Protein AF-A0A5J4WPV9-F1 (afdb_monomer_lite)

Organism: NCBI:txid222440

InterPro domains:
  IPR035892 C2 domain superfamily [G3DSA:2.60.40.150] (2-98)
  IPR035892 C2 domain superfamily [SSF49562] (4-76)

Structure (mmCIF, N/CA/C/O backbone):
data_AF-A0A5J4WPV9-F1
#
_entry.id   AF-A0A5J4WPV9-F1
#
loop_
_atom_site.group_PDB
_atom_site.id
_atom_site.type_symbol
_atom_site.label_atom_id
_atom_site.label_alt_id
_atom_site.label_comp_id
_atom_site.label_asym_id
_atom_site.label_entity_id
_atom_site.label_seq_id
_atom_site.pdbx_PDB_ins_code
_atom_site.Cartn_x
_atom_site.Cartn_y
_atom_site.Cartn_z
_atom_site.occupancy
_atom_site.B_iso_or_equiv
_atom_site.auth_seq_id
_atom_site.auth_comp_id
_atom_site.auth_asym_id
_atom_site.auth_atom_id
_atom_site.pdbx_PDB_model_num
ATOM 1 N N . MET A 1 1 ? -14.922 2.507 -10.125 1.00 41.41 1 MET A N 1
ATOM 2 C CA . MET A 1 1 ? -13.792 1.920 -9.373 1.00 41.41 1 MET A CA 1
ATOM 3 C C . MET A 1 1 ? -14.338 0.742 -8.594 1.00 41.41 1 MET A C 1
ATOM 5 O O . MET A 1 1 ? -15.504 0.793 -8.228 1.00 41.41 1 MET A O 1
ATOM 9 N N . LYS A 1 2 ? -13.575 -0.342 -8.464 1.00 50.53 2 LYS A N 1
ATOM 10 C CA . LYS A 1 2 ? -13.991 -1.510 -7.684 1.00 50.53 2 LYS A CA 1
ATOM 11 C C . LYS A 1 2 ? -13.337 -1.366 -6.316 1.00 50.53 2 LYS A C 1
ATOM 13 O O . LYS A 1 2 ? -12.114 -1.264 -6.267 1.00 50.53 2 LYS A O 1
ATOM 18 N N . ASP A 1 3 ? -14.138 -1.306 -5.265 1.00 58.88 3 ASP A N 1
ATOM 19 C CA . ASP A 1 3 ? -13.623 -1.156 -3.908 1.00 58.88 3 ASP A CA 1
ATOM 20 C C . ASP A 1 3 ? -12.938 -2.462 -3.492 1.00 58.88 3 ASP A C 1
ATOM 22 O O . ASP A 1 3 ? -13.474 -3.557 -3.687 1.00 58.88 3 ASP A O 1
ATOM 26 N N . PHE A 1 4 ? -11.710 -2.351 -2.994 1.00 68.19 4 PHE A N 1
ATOM 27 C CA . PHE A 1 4 ? -10.963 -3.474 -2.440 1.00 68.19 4 PHE A CA 1
ATOM 28 C C . PHE A 1 4 ? -11.274 -3.569 -0.944 1.00 68.19 4 PHE A C 1
ATOM 30 O O . PHE A 1 4 ? -11.110 -2.587 -0.225 1.00 68.19 4 PHE A O 1
ATOM 37 N N . GLN A 1 5 ? -11.727 -4.736 -0.485 1.00 65.25 5 GLN A N 1
ATOM 38 C CA . GLN A 1 5 ? -11.989 -5.006 0.930 1.00 65.25 5 GLN A CA 1
ATOM 39 C C . GLN A 1 5 ? -10.912 -5.940 1.481 1.00 65.25 5 GLN A C 1
ATOM 41 O O . GLN A 1 5 ? -10.593 -6.957 0.864 1.00 65.25 5 GLN A O 1
ATOM 46 N N . PHE A 1 6 ? -10.353 -5.579 2.634 1.00 67.81 6 PHE A N 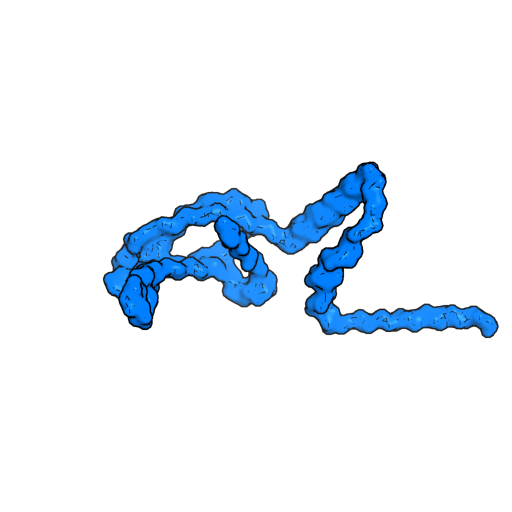1
ATOM 47 C CA . PHE A 1 6 ? -9.297 -6.317 3.319 1.00 67.81 6 PHE A CA 1
ATOM 48 C C . PHE A 1 6 ? -9.770 -6.719 4.718 1.00 67.81 6 PHE A C 1
ATOM 50 O O . PHE A 1 6 ? -10.229 -5.858 5.467 1.00 67.81 6 PHE A O 1
ATOM 57 N N . ASP A 1 7 ? -9.631 -8.003 5.069 1.00 66.06 7 ASP A N 1
ATOM 58 C CA . ASP A 1 7 ? -9.904 -8.512 6.417 1.00 66.06 7 ASP A CA 1
ATOM 59 C C . ASP A 1 7 ? -8.576 -8.806 7.163 1.00 66.06 7 ASP A C 1
ATOM 61 O O . ASP A 1 7 ? -7.883 -9.786 6.851 1.00 66.06 7 ASP A O 1
ATOM 65 N N . PRO A 1 8 ? -8.202 -7.976 8.153 1.00 61.38 8 PRO A N 1
ATOM 66 C CA . PRO A 1 8 ? -6.984 -8.127 8.956 1.00 61.38 8 PRO A CA 1
ATOM 67 C C . PRO A 1 8 ? -7.004 -9.338 9.897 1.00 61.38 8 PRO A C 1
ATOM 69 O O . PRO A 1 8 ? -5.939 -9.752 10.359 1.00 61.38 8 PRO A O 1
ATOM 72 N N . ASN A 1 9 ? -8.182 -9.887 10.206 1.00 61.47 9 ASN A N 1
ATOM 73 C CA . ASN A 1 9 ? -8.347 -11.024 11.112 1.00 61.47 9 ASN A CA 1
ATOM 74 C C . ASN A 1 9 ? -8.193 -12.362 10.376 1.00 61.47 9 ASN A C 1
ATOM 76 O O . ASN A 1 9 ? -7.776 -13.349 10.980 1.00 61.47 9 ASN A O 1
ATOM 80 N N . GLN A 1 10 ? -8.479 -12.390 9.070 1.00 63.34 10 GLN A N 1
ATOM 81 C CA . GLN A 1 10 ? -8.308 -13.576 8.220 1.00 63.34 10 GLN A CA 1
ATOM 82 C C . GLN A 1 10 ? -6.938 -13.637 7.537 1.00 63.34 10 GLN A C 1
ATOM 84 O O . GLN A 1 10 ? -6.442 -14.720 7.220 1.00 63.34 10 GLN A O 1
ATOM 89 N N . THR A 1 11 ? -6.304 -12.486 7.312 1.00 57.81 11 THR A N 1
ATOM 90 C CA . THR A 1 11 ? -5.020 -12.424 6.610 1.00 57.81 11 THR A CA 1
ATOM 91 C C . THR A 1 11 ? -3.867 -12.492 7.614 1.00 57.81 11 THR A C 1
ATOM 93 O O . THR A 1 11 ? -3.633 -11.553 8.371 1.00 57.81 11 THR A O 1
ATOM 96 N N . TYR A 1 12 ? -3.128 -13.609 7.633 1.00 54.78 12 TYR A N 1
ATOM 97 C CA . TYR A 1 12 ? -1.957 -13.797 8.511 1.00 54.78 12 TYR A CA 1
ATOM 98 C C . TYR A 1 12 ? -0.903 -12.691 8.343 1.00 54.78 12 TYR A C 1
ATOM 100 O O . TYR A 1 12 ? -0.302 -12.239 9.322 1.00 54.78 12 TYR A O 1
ATOM 108 N N . ASP A 1 13 ? -0.726 -12.231 7.106 1.00 59.53 13 ASP A N 1
ATOM 109 C CA . ASP A 1 13 ? 0.125 -11.102 6.765 1.00 59.53 13 ASP A CA 1
ATOM 110 C C . ASP A 1 13 ? -0.689 -9.821 6.986 1.00 59.53 13 ASP A C 1
ATOM 112 O O . ASP A 1 13 ? -1.527 -9.446 6.170 1.00 59.53 13 ASP A O 1
ATOM 116 N N . ARG A 1 14 ? -0.465 -9.143 8.116 1.00 75.62 14 ARG A N 1
ATOM 117 C CA . ARG A 1 14 ? -1.108 -7.864 8.491 1.00 75.62 14 ARG A CA 1
ATOM 118 C C . ARG A 1 14 ? -0.568 -6.684 7.670 1.00 75.62 14 ARG A C 1
ATOM 120 O O . ARG A 1 14 ? -0.290 -5.608 8.210 1.00 75.62 14 ARG A O 1
ATOM 127 N N . GLU A 1 15 ? -0.364 -6.919 6.381 1.00 84.31 15 GLU A N 1
ATOM 128 C CA . GLU A 1 15 ? 0.315 -6.041 5.444 1.00 84.31 15 GLU A CA 1
ATOM 129 C C . GLU A 1 15 ? -0.464 -5.947 4.133 1.00 84.31 15 GLU A C 1
ATOM 131 O O . GLU A 1 15 ? -0.901 -6.950 3.567 1.00 84.31 15 GLU A O 1
ATOM 136 N N . LEU A 1 16 ? -0.577 -4.731 3.608 1.00 84.19 16 LEU A N 1
ATOM 137 C CA . LEU A 1 16 ? -1.052 -4.487 2.257 1.00 84.19 16 LEU A CA 1
ATOM 138 C C . LEU A 1 16 ? 0.153 -4.528 1.313 1.00 84.19 16 LEU A C 1
ATOM 140 O O . LEU A 1 16 ? 1.027 -3.662 1.378 1.00 84.19 16 LEU A O 1
ATOM 144 N N . LYS A 1 17 ? 0.199 -5.528 0.427 1.00 90.12 17 LYS A N 1
ATOM 145 C CA . LYS A 1 17 ? 1.231 -5.640 -0.613 1.00 90.12 17 LYS A CA 1
ATOM 146 C C . LYS A 1 17 ? 0.756 -4.957 -1.891 1.00 90.12 17 LYS A C 1
ATOM 148 O O . LYS A 1 17 ? -0.242 -5.353 -2.488 1.00 90.12 17 LYS A O 1
ATOM 153 N N . ILE A 1 18 ? 1.497 -3.944 -2.317 1.00 91.81 18 ILE A N 1
ATOM 154 C CA . ILE A 1 18 ? 1.252 -3.178 -3.536 1.00 91.81 18 ILE A CA 1
ATOM 155 C C . ILE A 1 18 ? 2.297 -3.600 -4.552 1.00 91.81 18 ILE A C 1
ATOM 157 O O . ILE A 1 18 ? 3.493 -3.540 -4.279 1.00 91.81 18 ILE A O 1
ATOM 161 N N . GLN A 1 19 ? 1.851 -4.005 -5.735 1.00 94.56 19 GLN A N 1
ATOM 162 C CA . GLN A 1 19 ? 2.729 -4.389 -6.831 1.00 94.56 19 GLN A CA 1
ATOM 163 C C . GLN A 1 19 ? 2.294 -3.677 -8.104 1.00 94.56 19 GLN A C 1
ATOM 165 O O . GLN A 1 19 ? 1.132 -3.746 -8.508 1.00 94.56 19 GLN A O 1
ATOM 170 N N . VAL A 1 20 ? 3.238 -2.987 -8.737 1.00 94.12 20 VAL A N 1
ATOM 171 C CA . VAL A 1 20 ? 3.018 -2.263 -9.986 1.00 94.12 20 VAL A CA 1
ATOM 172 C C . VAL A 1 20 ? 3.745 -2.980 -11.106 1.00 94.12 20 VAL A C 1
ATOM 174 O O . VAL A 1 20 ? 4.965 -3.166 -11.079 1.00 94.12 20 VAL A O 1
ATOM 177 N N . PHE A 1 21 ? 2.974 -3.351 -12.122 1.00 93.94 21 PHE A N 1
ATOM 178 C CA . PHE A 1 21 ? 3.463 -4.040 -13.300 1.00 93.94 21 PHE A CA 1
ATOM 179 C C . PHE A 1 21 ? 3.435 -3.108 -14.508 1.00 93.94 21 PHE A C 1
ATOM 181 O O . PHE A 1 21 ? 2.474 -2.376 -14.738 1.00 93.94 21 PHE A O 1
ATOM 188 N N . ASN A 1 22 ? 4.496 -3.156 -15.305 1.00 90.81 22 ASN A N 1
ATOM 189 C CA . ASN A 1 22 ? 4.506 -2.582 -16.635 1.00 90.81 22 ASN A CA 1
ATOM 190 C C . ASN A 1 22 ? 3.842 -3.568 -17.598 1.00 90.81 22 ASN A C 1
ATOM 192 O O . ASN A 1 22 ? 4.349 -4.678 -17.797 1.00 90.81 22 ASN A O 1
ATOM 196 N N . ARG A 1 23 ? 2.722 -3.141 -18.181 1.00 91.25 23 ARG A N 1
ATOM 197 C CA . ARG A 1 23 ? 1.923 -3.933 -19.116 1.00 91.25 23 ARG A CA 1
ATOM 198 C C . ARG A 1 23 ? 2.700 -4.182 -20.412 1.00 91.25 23 ARG A C 1
ATOM 200 O O . ARG A 1 23 ? 3.161 -3.214 -21.016 1.00 91.25 23 ARG A O 1
ATOM 207 N N . ASP A 1 24 ? 2.813 -5.433 -20.870 1.00 89.25 24 ASP A N 1
ATOM 208 C CA . ASP A 1 24 ? 3.361 -5.755 -22.204 1.00 89.25 24 ASP A CA 1
ATOM 209 C C . ASP A 1 24 ? 2.213 -5.859 -23.229 1.00 89.25 24 ASP A C 1
ATOM 211 O O . ASP A 1 24 ? 1.472 -6.846 -23.223 1.00 89.25 24 ASP A O 1
ATOM 215 N N . PRO A 1 25 ? 2.046 -4.887 -24.151 1.00 85.06 25 PRO A N 1
ATOM 216 C CA . PRO A 1 25 ? 0.963 -4.916 -25.135 1.00 85.06 25 PRO A CA 1
ATOM 217 C C . PRO A 1 25 ? 1.040 -6.108 -26.099 1.00 85.06 25 PRO A C 1
ATOM 219 O O . PRO A 1 25 ? 0.037 -6.447 -26.719 1.00 85.06 25 PRO A O 1
ATOM 222 N N . GLN A 1 26 ? 2.215 -6.732 -26.238 1.00 87.81 26 GLN A N 1
ATOM 223 C CA . GLN A 1 26 ? 2.443 -7.889 -27.110 1.00 87.81 26 GLN A CA 1
ATOM 224 C C . GLN A 1 26 ? 2.132 -9.227 -26.414 1.00 87.81 26 GLN A C 1
ATOM 226 O O . GLN A 1 26 ? 2.322 -10.286 -27.008 1.00 87.81 26 GLN A O 1
ATOM 231 N N . GLY A 1 27 ? 1.659 -9.200 -25.161 1.00 67.62 27 GLY A N 1
ATOM 232 C CA . GLY A 1 27 ? 1.053 -10.358 -24.500 1.00 67.62 27 GLY A CA 1
ATOM 233 C C . GLY A 1 27 ? 2.021 -11.454 -24.056 1.00 67.62 27 GLY A C 1
ATOM 234 O O . GLY A 1 27 ? 1.581 -12.573 -23.810 1.00 67.62 27 GLY A O 1
ATOM 235 N N . ARG A 1 28 ? 3.327 -11.171 -23.948 1.00 80.44 28 ARG A N 1
ATOM 236 C CA . ARG A 1 28 ? 4.291 -12.164 -23.448 1.00 80.44 28 ARG A CA 1
ATOM 237 C C . ARG A 1 28 ? 4.161 -12.346 -21.941 1.00 80.44 28 ARG A C 1
ATOM 239 O O . ARG A 1 28 ? 3.849 -13.441 -21.493 1.00 80.44 28 ARG A O 1
ATOM 246 N N . GLN A 1 29 ? 4.407 -11.281 -21.177 1.00 87.56 29 GLN A N 1
ATOM 247 C CA . GLN A 1 29 ? 4.210 -11.243 -19.728 1.00 87.56 29 GLN A CA 1
ATOM 248 C C . GLN A 1 29 ? 4.379 -9.810 -19.208 1.00 87.56 29 GLN A C 1
ATOM 250 O O . GLN A 1 29 ? 5.335 -9.125 -19.582 1.00 87.56 29 GLN A O 1
ATOM 255 N N . ASP A 1 30 ? 3.500 -9.388 -18.302 1.00 92.12 30 ASP A N 1
ATOM 256 C CA . ASP A 1 30 ? 3.654 -8.126 -17.583 1.00 92.12 30 ASP A CA 1
ATOM 257 C C . ASP A 1 30 ? 4.853 -8.192 -16.626 1.00 92.12 30 ASP A C 1
ATOM 259 O O . ASP A 1 30 ? 5.116 -9.213 -15.985 1.00 92.12 30 ASP A O 1
ATOM 263 N N . LYS A 1 31 ? 5.614 -7.098 -16.534 1.00 92.38 31 LYS A N 1
ATOM 264 C CA . LYS A 1 31 ? 6.865 -7.060 -15.761 1.00 92.38 31 LYS A CA 1
ATOM 265 C C . LYS A 1 31 ? 6.680 -6.260 -14.485 1.00 92.38 31 LYS A C 1
ATOM 267 O O . LYS A 1 31 ? 6.352 -5.081 -14.564 1.00 92.38 31 LYS A O 1
ATOM 272 N N . LEU A 1 32 ? 6.954 -6.863 -13.330 1.00 94.31 32 LEU A N 1
ATOM 273 C CA . LEU A 1 32 ? 6.996 -6.138 -12.060 1.00 94.31 32 LEU A CA 1
ATOM 274 C C . LEU A 1 32 ? 8.070 -5.045 -12.135 1.00 94.31 32 LEU A C 1
ATOM 276 O O . LEU A 1 32 ? 9.225 -5.330 -12.459 1.00 94.31 32 LEU A O 1
ATOM 280 N N . ILE A 1 33 ? 7.679 -3.803 -11.861 1.00 95.06 33 ILE A N 1
ATOM 281 C CA . ILE A 1 33 ? 8.579 -2.642 -11.897 1.00 95.06 33 ILE A CA 1
ATOM 282 C C . ILE A 1 33 ? 8.731 -1.971 -10.540 1.00 95.06 33 ILE A C 1
ATOM 284 O O . ILE A 1 33 ? 9.759 -1.335 -10.317 1.00 95.06 33 ILE A O 1
ATOM 288 N N . GLY A 1 34 ? 7.774 -2.148 -9.632 1.00 96.75 34 GLY A N 1
ATOM 289 C CA . GLY A 1 34 ? 7.900 -1.684 -8.261 1.00 96.75 34 GLY A CA 1
ATOM 290 C C . GLY A 1 34 ? 6.956 -2.409 -7.320 1.00 96.75 34 GLY A C 1
ATOM 291 O O . GLY A 1 34 ? 5.887 -2.860 -7.733 1.00 96.75 34 GLY A O 1
ATOM 292 N N . GLU A 1 35 ? 7.355 -2.515 -6.062 1.00 96.88 35 GLU A N 1
ATOM 293 C CA . GLU A 1 35 ? 6.517 -3.065 -5.003 1.00 96.88 35 GLU A CA 1
ATOM 294 C C . GLU A 1 35 ? 6.707 -2.302 -3.695 1.00 96.88 35 GLU A C 1
ATOM 296 O O . GLU A 1 35 ? 7.707 -1.606 -3.507 1.00 96.88 35 GLU A O 1
ATOM 301 N N . GLN A 1 36 ? 5.727 -2.426 -2.808 1.00 95.38 36 GLN A N 1
ATOM 302 C CA . GLN A 1 36 ? 5.836 -1.977 -1.430 1.00 95.38 36 GLN A CA 1
ATOM 303 C C . GLN A 1 36 ? 4.922 -2.805 -0.526 1.00 95.38 36 GLN A C 1
ATOM 305 O O . GLN A 1 36 ? 3.829 -3.198 -0.940 1.00 95.38 36 GLN A O 1
ATOM 310 N N . ALA A 1 37 ? 5.354 -3.039 0.711 1.00 91.81 37 ALA A N 1
ATOM 311 C CA . ALA A 1 37 ? 4.520 -3.605 1.765 1.00 91.81 37 ALA A CA 1
ATOM 312 C C . ALA A 1 37 ? 4.203 -2.523 2.802 1.00 91.81 37 ALA A C 1
ATOM 314 O O . ALA A 1 37 ? 5.100 -1.831 3.285 1.00 91.81 37 ALA A O 1
ATOM 315 N N . LEU A 1 38 ? 2.925 -2.369 3.136 1.00 89.19 38 LEU A N 1
ATOM 316 C CA . LEU A 1 38 ? 2.469 -1.429 4.154 1.00 89.19 38 LEU A CA 1
ATOM 317 C C . LEU A 1 38 ? 1.908 -2.193 5.350 1.00 89.19 38 LEU A C 1
ATOM 319 O O . LEU A 1 38 ? 0.930 -2.920 5.174 1.00 89.19 38 LEU A O 1
ATOM 323 N N . PRO A 1 39 ? 2.456 -2.023 6.565 1.00 87.56 39 PRO A N 1
ATOM 324 C CA . PRO A 1 39 ? 1.830 -2.572 7.759 1.00 87.56 39 PRO A CA 1
ATOM 325 C C . PRO A 1 39 ? 0.487 -1.879 7.988 1.00 87.56 39 PRO A C 1
ATOM 327 O O . PRO A 1 39 ? 0.386 -0.664 7.855 1.00 87.56 39 PRO A O 1
ATOM 330 N N . ILE A 1 40 ? -0.544 -2.639 8.354 1.00 81.50 40 ILE A N 1
ATOM 331 C CA . ILE A 1 40 ? -1.916 -2.105 8.406 1.00 81.50 40 ILE A CA 1
ATOM 332 C C . ILE A 1 40 ? -2.255 -1.496 9.771 1.00 81.50 40 ILE A C 1
ATOM 334 O O . ILE A 1 40 ? -3.026 -0.544 9.852 1.00 81.50 40 ILE A O 1
ATOM 338 N N . ARG A 1 41 ? -1.614 -1.978 10.843 1.00 80.94 41 ARG A N 1
ATOM 339 C CA . ARG A 1 41 ? -1.859 -1.515 12.223 1.00 80.94 41 ARG A CA 1
ATOM 340 C C . ARG A 1 41 ? -1.776 0.007 12.428 1.00 80.94 41 ARG A C 1
ATOM 342 O O . ARG A 1 41 ? -2.596 0.529 13.175 1.00 80.94 41 ARG A O 1
ATOM 349 N N . PRO A 1 42 ? -0.833 0.748 11.810 1.00 84.94 42 PRO A N 1
ATOM 350 C CA . PRO A 1 42 ? -0.763 2.203 11.967 1.00 84.94 42 PRO A CA 1
ATOM 351 C C . PRO A 1 42 ? -2.015 2.953 11.493 1.00 84.94 42 PRO A C 1
ATOM 353 O O . PRO A 1 42 ? -2.205 4.103 11.882 1.00 84.94 42 PRO A O 1
ATOM 356 N N . TYR A 1 43 ? -2.849 2.319 10.666 1.00 83.81 43 TYR A N 1
ATOM 357 C CA . TYR A 1 43 ? -4.056 2.918 10.103 1.00 83.81 43 TYR A CA 1
ATOM 358 C C . TYR A 1 43 ? -5.325 2.574 10.894 1.00 83.81 43 TYR A C 1
ATOM 360 O O . TYR A 1 43 ? -6.395 3.063 10.551 1.00 83.81 43 TYR A O 1
ATOM 368 N N . GLU A 1 44 ? -5.234 1.766 11.957 1.00 77.69 44 GLU A N 1
ATOM 369 C CA . GLU A 1 44 ? -6.392 1.386 12.772 1.00 77.69 44 GLU A CA 1
ATOM 370 C C . GLU A 1 44 ? -7.158 2.615 13.300 1.00 77.69 44 GLU A C 1
ATOM 372 O O . GLU A 1 44 ? -6.574 3.520 13.899 1.00 77.69 44 GLU A O 1
ATOM 377 N N . ASN A 1 45 ? -8.486 2.621 13.115 1.00 69.44 45 ASN A N 1
ATOM 378 C CA . ASN A 1 45 ? -9.406 3.685 13.545 1.00 69.44 45 ASN A CA 1
ATOM 379 C C . ASN A 1 45 ? -9.140 5.066 12.930 1.00 69.44 45 ASN A C 1
ATOM 381 O O . ASN A 1 45 ? -9.509 6.083 13.526 1.00 69.44 45 ASN A O 1
ATOM 385 N N . ASN A 1 46 ? -8.489 5.132 11.770 1.00 74.06 46 ASN A N 1
ATOM 386 C CA . ASN A 1 46 ? -8.147 6.406 11.160 1.00 74.06 46 ASN A CA 1
ATOM 387 C C . ASN A 1 46 ? -8.278 6.361 9.637 1.00 74.06 46 ASN A C 1
ATOM 389 O O . ASN A 1 46 ? -7.843 5.406 8.997 1.00 74.06 46 ASN A O 1
ATOM 393 N N . GLN A 1 47 ? -8.827 7.432 9.066 1.00 82.50 47 GLN A N 1
ATOM 394 C CA . GLN A 1 47 ? -8.781 7.659 7.631 1.00 82.50 47 GLN A CA 1
ATOM 395 C C . GLN A 1 47 ? -7.542 8.492 7.306 1.00 82.50 47 GLN A C 1
ATOM 397 O O . GLN A 1 47 ? -7.387 9.607 7.810 1.00 82.50 47 GLN A O 1
ATOM 402 N N . GLN A 1 48 ? -6.661 7.974 6.454 1.00 87.38 48 GLN A N 1
ATOM 403 C CA . GLN A 1 48 ? -5.423 8.661 6.093 1.00 87.38 48 GLN A CA 1
ATOM 404 C C . GLN A 1 48 ? -5.143 8.600 4.596 1.00 87.38 48 GLN A C 1
ATOM 406 O O . GLN A 1 48 ? -5.296 7.563 3.955 1.00 87.38 48 GLN A O 1
ATOM 411 N N . ASN A 1 49 ? -4.662 9.721 4.058 1.00 90.19 49 ASN A N 1
ATOM 412 C CA . ASN A 1 49 ? -4.015 9.754 2.754 1.00 90.19 49 ASN A CA 1
ATOM 413 C C . ASN A 1 49 ? -2.520 9.498 2.947 1.00 90.19 49 ASN A C 1
ATOM 415 O O . ASN A 1 49 ? -1.885 10.182 3.754 1.00 90.19 49 ASN A O 1
ATOM 419 N N . VAL A 1 50 ? -1.964 8.537 2.214 1.00 91.19 50 VAL A N 1
ATOM 420 C CA . VAL A 1 50 ? -0.544 8.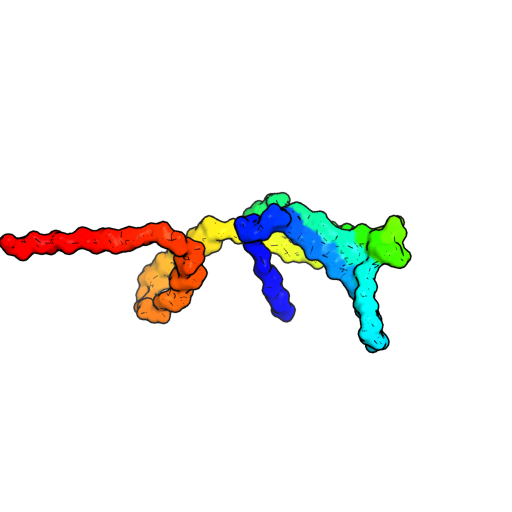186 2.289 1.00 91.19 50 VAL A CA 1
ATOM 421 C C . VAL A 1 50 ? 0.104 8.171 0.915 1.00 91.19 50 VAL A C 1
ATOM 423 O O . VAL A 1 50 ? -0.450 7.649 -0.050 1.00 91.19 50 VAL A O 1
ATOM 426 N N . GLU A 1 51 ? 1.311 8.724 0.860 1.00 94.69 51 GLU A N 1
ATOM 427 C CA . GLU A 1 51 ? 2.210 8.645 -0.284 1.00 94.69 51 GLU A CA 1
ATOM 428 C C . GLU A 1 51 ? 3.227 7.535 -0.049 1.00 94.69 51 GLU A C 1
ATOM 430 O O . GLU A 1 51 ? 3.967 7.524 0.937 1.00 94.69 51 GLU A O 1
ATOM 435 N N . VAL A 1 52 ? 3.247 6.577 -0.964 1.00 94.25 52 VAL A N 1
ATOM 436 C CA . VAL A 1 52 ? 3.958 5.319 -0.795 1.00 94.25 52 VAL A CA 1
ATOM 437 C C . VAL A 1 52 ? 5.013 5.206 -1.891 1.00 94.25 52 VAL A C 1
ATOM 439 O O . VAL A 1 52 ? 4.675 4.866 -3.030 1.00 94.25 52 VAL A O 1
ATOM 442 N N . PRO A 1 53 ? 6.292 5.508 -1.601 1.00 96.44 53 PRO A N 1
ATOM 443 C CA . PRO A 1 53 ? 7.354 5.316 -2.573 1.00 96.44 53 PRO A CA 1
ATOM 444 C C . PRO A 1 53 ? 7.526 3.821 -2.835 1.00 96.44 53 PRO A C 1
ATOM 446 O O . PRO A 1 53 ? 7.619 3.017 -1.903 1.00 96.44 53 PRO A O 1
ATOM 449 N N . LEU A 1 54 ? 7.557 3.452 -4.112 1.00 96.75 54 LEU A N 1
ATOM 450 C CA . LEU A 1 54 ? 7.770 2.072 -4.525 1.00 96.75 54 LEU A CA 1
ATOM 451 C C . LEU A 1 54 ? 9.261 1.748 -4.518 1.00 96.75 54 LEU A C 1
ATOM 453 O O . LEU A 1 54 ? 10.081 2.549 -4.973 1.00 96.75 54 LEU A O 1
ATOM 457 N N . GLU A 1 55 ? 9.604 0.541 -4.086 1.00 97.62 55 GLU A N 1
ATOM 458 C CA . GLU A 1 55 ? 10.934 -0.013 -4.302 1.00 97.62 55 GLU A CA 1
ATOM 459 C C . GLU A 1 55 ? 10.982 -0.628 -5.702 1.00 97.62 55 GLU A C 1
ATOM 461 O O . GLU A 1 55 ? 10.158 -1.477 -6.047 1.00 97.62 55 GLU A O 1
ATOM 466 N N . GLY A 1 56 ? 11.932 -0.204 -6.534 1.00 96.44 56 GLY A N 1
ATOM 467 C CA . GLY A 1 56 ? 12.070 -0.725 -7.886 1.00 96.44 56 GLY A CA 1
ATOM 468 C C . GLY A 1 56 ? 12.454 -2.205 -7.920 1.00 96.44 56 GLY A C 1
ATOM 469 O O . GLY A 1 56 ? 13.296 -2.664 -7.149 1.00 96.44 56 GLY A O 1
ATOM 470 N N . LYS A 1 57 ? 11.860 -2.957 -8.851 1.00 95.75 57 LYS A N 1
ATOM 471 C CA . LYS A 1 57 ? 12.100 -4.401 -9.031 1.00 95.75 57 LYS A CA 1
ATOM 472 C C . LYS A 1 57 ? 12.494 -4.731 -10.470 1.00 95.75 57 LYS A C 1
ATOM 474 O O . LYS A 1 57 ? 12.277 -3.948 -11.399 1.00 95.75 57 LYS A O 1
ATOM 479 N N . GLY A 1 58 ? 13.132 -5.888 -10.658 1.00 90.88 58 GLY A N 1
ATOM 480 C CA . GLY A 1 58 ? 13.615 -6.343 -11.964 1.00 90.88 58 GLY A CA 1
ATOM 481 C C . GLY A 1 58 ? 14.567 -5.332 -12.607 1.00 90.88 58 GLY A C 1
ATOM 482 O O . GLY A 1 58 ? 15.580 -4.958 -12.022 1.00 90.88 58 GLY A O 1
ATOM 483 N N . ILE A 1 59 ? 14.213 -4.835 -13.797 1.00 89.62 59 ILE A N 1
ATOM 484 C CA . ILE A 1 59 ? 15.017 -3.831 -14.521 1.00 89.62 59 ILE A CA 1
ATOM 485 C C . ILE A 1 59 ? 15.106 -2.474 -13.800 1.00 89.62 59 ILE A C 1
ATOM 487 O O . ILE A 1 59 ? 15.904 -1.628 -14.193 1.00 89.62 59 ILE A O 1
ATOM 491 N N . LYS A 1 60 ? 14.262 -2.242 -12.787 1.00 91.56 60 LYS A N 1
ATOM 492 C CA . LYS A 1 60 ? 14.251 -1.034 -11.953 1.00 91.56 60 LYS A CA 1
ATOM 493 C C . LYS A 1 60 ? 14.875 -1.260 -10.571 1.00 91.56 60 LYS A C 1
ATOM 495 O O . LYS A 1 60 ? 14.774 -0.374 -9.729 1.00 91.56 60 LYS A O 1
ATOM 500 N N . SER A 1 61 ? 15.520 -2.403 -10.326 1.00 94.88 61 SER A N 1
ATOM 501 C CA . SER A 1 61 ? 16.161 -2.699 -9.038 1.00 94.88 61 SER A CA 1
ATOM 502 C C . SER A 1 61 ? 17.145 -1.601 -8.618 1.00 94.88 61 SER A C 1
ATOM 504 O O . SER A 1 61 ? 17.942 -1.139 -9.433 1.00 94.88 61 SER A O 1
ATOM 506 N N . GLY A 1 62 ? 17.088 -1.188 -7.348 1.00 94.38 62 GLY A N 1
ATOM 507 C CA . GLY A 1 62 ? 17.927 -0.108 -6.806 1.00 94.38 62 GLY A CA 1
ATOM 508 C C . GLY A 1 62 ? 17.478 1.309 -7.186 1.00 94.38 62 GLY A C 1
ATOM 509 O O . GLY A 1 62 ? 18.216 2.263 -6.955 1.00 94.38 62 GLY A O 1
ATOM 510 N N . THR A 1 63 ? 16.287 1.462 -7.770 1.00 95.88 63 THR A N 1
ATOM 511 C CA . THR A 1 63 ? 15.696 2.768 -8.103 1.00 95.88 63 THR A CA 1
ATOM 512 C C . THR A 1 63 ? 14.350 2.958 -7.402 1.00 95.88 63 THR A C 1
ATOM 514 O O . THR A 1 63 ? 13.765 1.995 -6.909 1.00 95.88 63 THR A O 1
ATOM 517 N N . GLN A 1 64 ? 13.841 4.192 -7.391 1.00 95.81 64 GLN A N 1
ATOM 518 C CA . GLN A 1 64 ? 12.478 4.523 -6.971 1.00 95.81 64 GLN A CA 1
ATOM 519 C C . GLN A 1 64 ? 11.643 4.839 -8.229 1.00 95.81 64 GLN A C 1
ATOM 521 O O . GLN A 1 64 ? 11.730 5.953 -8.749 1.00 95.81 64 GLN A O 1
ATOM 526 N N . PRO A 1 65 ? 10.882 3.875 -8.786 1.00 93.75 65 PRO A N 1
ATOM 527 C CA . PRO A 1 65 ? 10.171 4.044 -10.056 1.00 93.75 65 PRO A CA 1
ATOM 528 C C . PRO A 1 65 ? 8.972 4.999 -9.972 1.00 93.75 65 PRO A C 1
ATOM 530 O O . PRO A 1 65 ? 8.488 5.434 -11.015 1.00 93.75 65 PRO A O 1
ATOM 533 N N . GLY A 1 66 ? 8.486 5.309 -8.767 1.00 94.56 66 GLY A N 1
ATOM 534 C CA . GLY A 1 66 ? 7.367 6.221 -8.552 1.00 94.56 66 GLY A CA 1
ATOM 535 C C . GLY A 1 66 ? 6.846 6.210 -7.117 1.00 94.56 66 GLY A C 1
ATOM 536 O O . GLY A 1 66 ? 7.420 5.565 -6.235 1.00 94.56 66 GLY A O 1
ATOM 537 N N . VAL A 1 67 ? 5.746 6.934 -6.913 1.00 96.06 67 VAL A N 1
ATOM 538 C CA . VAL A 1 67 ? 4.992 7.030 -5.658 1.00 96.06 67 VAL A CA 1
ATOM 539 C C . VAL A 1 67 ? 3.538 6.664 -5.951 1.00 96.06 67 VAL A C 1
ATOM 541 O O . VAL A 1 67 ? 3.003 7.063 -6.986 1.00 96.06 67 VAL A O 1
ATOM 544 N N . VAL A 1 68 ? 2.920 5.881 -5.069 1.00 93.62 68 VAL A N 1
ATOM 545 C CA . VAL A 1 68 ? 1.486 5.568 -5.104 1.00 93.62 68 VAL A CA 1
ATOM 546 C C . VAL A 1 68 ? 0.792 6.358 -4.006 1.00 93.62 68 VAL A C 1
ATOM 548 O O . VAL A 1 68 ? 1.195 6.289 -2.849 1.00 93.62 68 VAL A O 1
ATOM 551 N N . GLU A 1 69 ? -0.258 7.083 -4.364 1.00 94.31 69 GLU A N 1
ATOM 552 C CA . GLU A 1 69 ? -1.140 7.753 -3.410 1.00 94.31 69 GLU A CA 1
ATOM 553 C C . GLU A 1 69 ? -2.311 6.832 -3.058 1.00 94.31 69 GLU A C 1
ATOM 555 O O . GLU A 1 69 ? -2.993 6.315 -3.947 1.00 94.31 69 GLU A O 1
ATOM 560 N N . LEU A 1 70 ? -2.546 6.619 -1.763 1.00 90.25 70 LEU A N 1
ATOM 561 C CA . LEU A 1 70 ? -3.642 5.795 -1.253 1.00 90.25 70 LEU A CA 1
ATOM 562 C C . LEU A 1 70 ? -4.475 6.583 -0.252 1.00 90.25 70 LEU A C 1
ATOM 564 O O . LEU A 1 70 ? -3.929 7.296 0.584 1.00 90.25 70 LEU A O 1
ATOM 568 N N . ASN A 1 71 ? -5.789 6.379 -0.289 1.00 90.44 71 ASN A N 1
ATOM 569 C CA . ASN A 1 71 ? -6.686 6.714 0.810 1.00 90.44 71 ASN A CA 1
ATOM 570 C C . ASN A 1 71 ? -7.013 5.411 1.544 1.00 90.44 71 ASN A C 1
ATOM 572 O O . ASN A 1 71 ? -7.590 4.499 0.948 1.00 90.44 71 ASN A O 1
ATOM 576 N N . ILE A 1 72 ? -6.579 5.305 2.795 1.00 86.69 72 ILE A N 1
ATOM 577 C CA . ILE A 1 72 ? -6.798 4.135 3.641 1.00 86.69 72 ILE A CA 1
ATOM 578 C C . ILE A 1 72 ? -7.852 4.511 4.676 1.00 86.69 72 ILE A C 1
ATOM 580 O O . ILE A 1 72 ? -7.632 5.421 5.472 1.00 86.69 72 ILE A O 1
ATOM 584 N N . ASP A 1 73 ? -8.973 3.796 4.659 1.00 84.19 73 ASP A N 1
ATOM 585 C CA . ASP A 1 73 ? -10.016 3.852 5.681 1.00 84.19 73 ASP A CA 1
ATOM 586 C C . ASP A 1 73 ? -10.112 2.477 6.347 1.00 84.19 73 ASP A C 1
ATOM 588 O O . ASP A 1 73 ? -10.525 1.495 5.723 1.00 84.19 73 ASP A O 1
ATOM 592 N N . TYR A 1 74 ? -9.653 2.390 7.595 1.00 78.62 74 TYR A N 1
ATOM 593 C CA . TYR A 1 74 ? -9.704 1.159 8.371 1.00 78.62 74 TYR A CA 1
ATOM 594 C C . TYR A 1 74 ? -10.788 1.258 9.440 1.00 78.62 74 TYR A C 1
ATOM 596 O O . TYR A 1 74 ? -10.669 2.008 10.415 1.00 78.62 74 TYR A O 1
ATOM 604 N N . ILE A 1 75 ? -11.803 0.409 9.304 1.00 77.88 75 ILE A N 1
ATOM 605 C CA . ILE A 1 75 ? -12.900 0.292 10.261 1.00 77.88 75 ILE A CA 1
ATOM 606 C C . ILE A 1 75 ? -12.811 -1.090 10.925 1.00 77.88 75 ILE A C 1
ATOM 608 O O . ILE A 1 75 ? -13.103 -2.084 10.255 1.00 77.88 75 ILE A O 1
ATOM 612 N N . PRO A 1 76 ? -12.439 -1.185 12.217 1.00 75.81 76 PRO A N 1
ATOM 613 C CA . PRO A 1 76 ? -12.446 -2.451 12.942 1.00 75.81 76 PRO A CA 1
ATOM 614 C C . PRO A 1 76 ? -13.824 -3.110 12.934 1.00 75.81 76 PRO A C 1
ATOM 616 O O . PRO A 1 76 ? -14.857 -2.434 12.968 1.00 75.81 76 PRO A O 1
ATOM 619 N N . GLU A 1 77 ? -13.839 -4.439 12.950 1.00 75.50 77 GLU A N 1
ATOM 620 C CA . GLU A 1 77 ? -15.059 -5.242 12.877 1.00 75.50 77 GLU A CA 1
ATOM 621 C C . GLU A 1 77 ? -16.034 -4.932 14.027 1.00 75.50 77 GLU A C 1
ATOM 623 O O . GLU A 1 77 ? -17.247 -4.849 13.818 1.00 75.50 77 GLU A O 1
ATOM 628 N N . GLU A 1 78 ? -15.525 -4.679 15.235 1.00 76.88 78 GLU A N 1
ATOM 629 C CA . GLU A 1 78 ? -16.346 -4.319 16.393 1.00 76.88 78 GLU A CA 1
ATOM 630 C C . GLU A 1 78 ? -17.091 -2.997 16.170 1.00 76.88 78 GLU A C 1
ATOM 632 O O . GLU A 1 78 ? -18.274 -2.884 16.505 1.00 76.88 78 GLU A O 1
ATOM 637 N N . LEU A 1 79 ? -16.432 -2.012 15.549 1.00 75.25 79 LEU A N 1
ATOM 638 C CA . LEU A 1 79 ? -17.061 -0.740 15.196 1.00 75.25 79 LEU A CA 1
ATOM 639 C C . LEU A 1 79 ? -18.062 -0.906 14.050 1.00 75.25 79 LEU A C 1
ATOM 641 O O . LEU A 1 79 ? -19.117 -0.271 14.077 1.00 75.25 79 LEU A O 1
ATOM 645 N N . GLN A 1 80 ? -17.798 -1.789 13.082 1.00 74.44 80 GLN A N 1
ATOM 646 C CA . GLN A 1 80 ? -18.771 -2.106 12.029 1.00 74.44 80 GLN A CA 1
ATOM 647 C C . GLN A 1 80 ? -20.051 -2.722 12.614 1.00 74.44 80 GLN A C 1
ATOM 649 O O . GLN A 1 80 ? -21.156 -2.266 12.299 1.00 74.44 80 GLN A O 1
ATOM 654 N N . LYS A 1 81 ? -19.912 -3.700 13.521 1.00 77.00 81 LYS A N 1
ATOM 655 C CA . LYS A 1 81 ? -21.039 -4.338 14.224 1.00 77.00 81 LYS A CA 1
ATOM 656 C C . LYS A 1 81 ? -21.830 -3.328 15.052 1.00 77.00 81 LYS A C 1
ATOM 658 O O . LYS A 1 81 ? -23.059 -3.301 14.979 1.00 77.00 81 LYS A O 1
ATOM 663 N N . GLN A 1 82 ? -21.145 -2.460 15.795 1.00 77.69 82 GLN A N 1
ATOM 664 C CA . GLN A 1 82 ? -21.801 -1.436 16.606 1.00 77.69 82 GLN A CA 1
ATOM 665 C C . GLN A 1 82 ? -22.564 -0.417 15.742 1.00 77.69 82 GLN A C 1
ATOM 667 O O . GLN A 1 82 ? -23.738 -0.151 16.002 1.00 77.69 82 GLN A O 1
ATOM 672 N N . ASN A 1 83 ? -21.949 0.076 14.661 1.00 79.12 83 ASN A N 1
ATOM 673 C CA . ASN A 1 83 ? -22.591 0.995 13.714 1.00 79.12 83 ASN A CA 1
ATOM 674 C C . ASN A 1 83 ? -23.854 0.390 13.088 1.00 79.12 83 ASN A C 1
ATOM 676 O O . ASN A 1 83 ? -24.856 1.086 12.900 1.00 79.12 83 ASN A O 1
ATOM 680 N N . TYR A 1 84 ? -23.829 -0.910 12.789 1.00 77.88 84 TYR A N 1
ATOM 681 C CA . TYR A 1 84 ? -24.998 -1.632 12.299 1.00 77.88 84 TYR A CA 1
ATOM 682 C C . TYR A 1 84 ? -26.117 -1.689 13.350 1.00 77.88 84 TYR A C 1
ATOM 684 O O . TYR A 1 84 ? -27.257 -1.322 13.054 1.00 77.88 84 TYR A O 1
ATOM 692 N N . ILE A 1 85 ? -25.796 -2.079 14.590 1.00 78.69 85 ILE A N 1
ATOM 693 C CA . ILE A 1 85 ? -26.762 -2.137 15.700 1.00 78.69 85 ILE A CA 1
ATOM 694 C C . ILE A 1 85 ? -27.407 -0.764 15.930 1.00 78.69 85 ILE A C 1
ATOM 696 O O . ILE A 1 85 ? -28.626 -0.666 16.102 1.00 78.69 85 ILE A O 1
ATOM 700 N N . ASP A 1 86 ? -26.618 0.307 15.907 1.00 79.81 86 ASP A N 1
ATOM 701 C CA . ASP A 1 86 ? -27.121 1.661 16.134 1.00 79.81 86 ASP A CA 1
ATOM 702 C C . ASP A 1 86 ? -27.983 2.163 14.970 1.00 79.81 86 ASP A C 1
ATOM 704 O O . ASP A 1 86 ? -29.008 2.819 15.193 1.00 79.81 86 ASP A O 1
ATOM 708 N N . LYS A 1 87 ? -27.644 1.786 13.731 1.00 79.62 87 LYS A N 1
ATOM 709 C CA . LYS A 1 87 ? -28.484 2.049 12.557 1.00 79.62 87 LYS A CA 1
ATOM 710 C C . LYS A 1 87 ? -29.834 1.338 12.673 1.00 79.62 87 LYS A C 1
ATOM 712 O O . LYS A 1 87 ? -30.858 1.989 12.462 1.00 79.62 87 LYS A O 1
ATOM 717 N N . GLN A 1 88 ? -29.853 0.069 13.084 1.00 74.38 88 GLN A N 1
ATOM 718 C CA . GLN A 1 88 ? -31.093 -0.691 13.281 1.00 74.38 88 GLN A CA 1
ATOM 719 C C . GLN A 1 88 ? -31.965 -0.098 14.390 1.00 74.38 88 GLN A C 1
ATOM 721 O O . GLN A 1 88 ? -33.151 0.156 14.185 1.00 74.38 88 GLN A O 1
ATOM 726 N N . LYS A 1 89 ? -31.377 0.253 15.540 1.00 77.62 89 LYS A N 1
ATOM 727 C CA . LYS A 1 89 ? -32.108 0.948 16.616 1.00 77.62 89 LYS A CA 1
ATOM 728 C C . LYS A 1 89 ? -32.726 2.261 16.137 1.00 77.62 89 LYS A C 1
ATOM 730 O O . LYS A 1 89 ? -33.843 2.592 16.533 1.00 77.62 89 LYS A O 1
ATOM 735 N N . LYS A 1 90 ? -32.016 3.018 15.295 1.00 75.31 90 LYS A N 1
ATOM 736 C CA . LYS A 1 90 ? -32.516 4.279 14.735 1.00 75.31 90 LYS A CA 1
ATOM 737 C C . LYS A 1 90 ? -33.657 4.053 13.739 1.00 75.31 90 LYS A C 1
ATOM 739 O O . LYS A 1 90 ? -34.612 4.825 13.768 1.00 75.31 90 LYS A O 1
ATOM 744 N N . MET A 1 91 ? -33.584 3.012 12.908 1.00 64.50 91 MET A N 1
ATOM 745 C CA . MET A 1 91 ? -34.645 2.655 11.955 1.00 64.50 91 MET A CA 1
ATOM 746 C C . MET A 1 91 ? -35.898 2.123 12.662 1.00 64.50 91 MET A C 1
ATOM 748 O O . MET A 1 91 ? -36.994 2.607 12.388 1.00 64.50 91 MET A O 1
ATOM 752 N N . ASN A 1 92 ? -35.738 1.262 13.671 1.00 62.66 92 ASN A N 1
ATOM 753 C CA . ASN A 1 92 ? -36.857 0.759 14.478 1.00 62.66 92 ASN A CA 1
ATOM 754 C C . ASN A 1 92 ? -37.534 1.879 15.281 1.00 62.66 92 ASN A C 1
ATOM 756 O O . ASN A 1 92 ? -38.750 1.893 15.444 1.00 62.66 92 ASN A O 1
ATOM 760 N N . LYS A 1 93 ? -36.771 2.884 15.733 1.00 64.44 93 LYS A N 1
ATOM 761 C CA . LYS A 1 93 ? -37.326 4.082 16.387 1.00 64.44 93 LYS A CA 1
ATOM 762 C C . LYS A 1 93 ?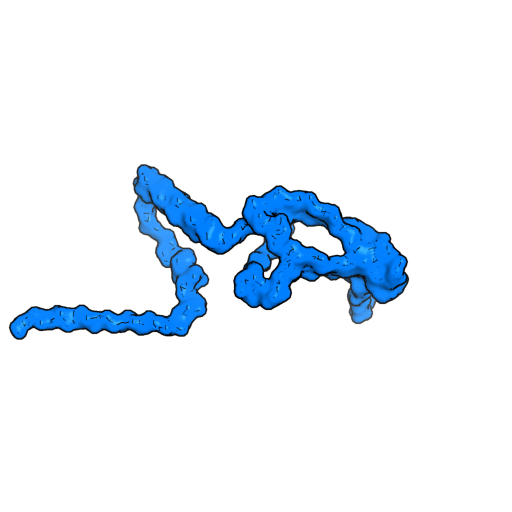 -38.100 4.997 15.423 1.00 64.44 93 LYS A C 1
ATOM 764 O O . LYS A 1 93 ? -38.875 5.831 15.884 1.00 64.44 93 LYS A O 1
ATOM 769 N N . LEU A 1 94 ? -37.892 4.856 14.113 1.00 61.56 94 LEU A N 1
ATOM 770 C CA . LEU A 1 94 ? -38.595 5.592 13.057 1.00 61.56 94 LEU A CA 1
ATOM 771 C C . LEU A 1 94 ? -39.831 4.846 12.516 1.00 61.56 94 LEU A C 1
ATOM 773 O O . LEU A 1 94 ? -40.512 5.393 11.654 1.00 61.56 94 LEU A O 1
ATOM 777 N N . GLY A 1 95 ? -40.151 3.652 13.034 1.00 52.47 95 GLY A N 1
ATOM 778 C CA . GLY A 1 95 ? -41.387 2.930 12.710 1.00 52.47 95 GLY A CA 1
ATOM 779 C C . GLY A 1 95 ? -41.427 2.297 11.315 1.00 52.47 95 GLY A C 1
ATOM 780 O O . GLY A 1 95 ? -42.512 2.125 10.768 1.00 52.47 95 GLY A O 1
ATOM 781 N N . TYR A 1 96 ? -40.272 1.982 10.721 1.00 48.91 96 TYR A N 1
ATOM 782 C CA . TYR A 1 96 ? -40.220 1.151 9.517 1.00 48.91 96 TYR A CA 1
ATOM 783 C C . TYR A 1 96 ? -40.280 -0.321 9.927 1.00 48.91 96 TYR A C 1
ATOM 785 O O . TYR A 1 96 ? -39.317 -0.832 10.492 1.00 48.91 96 TYR A O 1
ATOM 793 N N . ASP A 1 97 ? -41.421 -0.9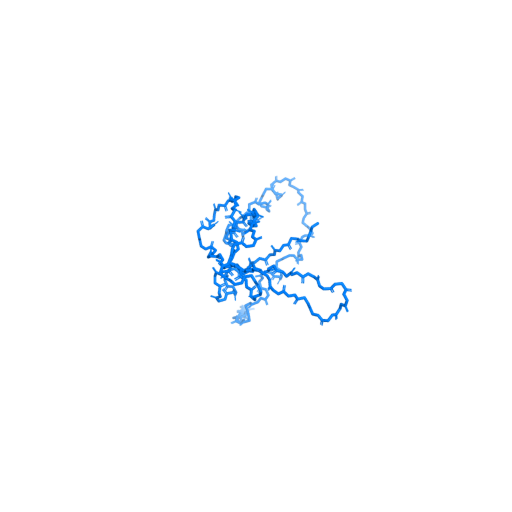64 9.671 1.00 51.59 97 ASP A N 1
ATOM 794 C CA . ASP A 1 97 ? -41.596 -2.397 9.894 1.00 51.59 97 ASP A CA 1
ATOM 795 C C . ASP A 1 97 ? -40.736 -3.215 8.921 1.00 51.59 97 ASP A C 1
ATOM 797 O O . ASP A 1 97 ? -40.547 -2.884 7.748 1.00 51.59 97 ASP A O 1
ATOM 801 N N . ASP A 1 98 ? -40.192 -4.269 9.505 1.00 56.44 98 ASP A N 1
ATOM 802 C CA . ASP A 1 98 ? -39.046 -5.071 9.123 1.00 56.44 98 ASP A CA 1
ATOM 803 C C . ASP A 1 98 ? -39.344 -6.040 7.966 1.00 56.44 98 ASP A C 1
ATOM 805 O O . ASP A 1 98 ? -40.320 -6.790 7.991 1.00 56.44 98 ASP A O 1
ATOM 809 N N . SER A 1 99 ? -38.473 -6.059 6.959 1.00 47.56 99 SER A N 1
ATOM 810 C CA . SER A 1 99 ? -38.330 -7.194 6.036 1.00 47.56 99 SER A CA 1
ATOM 811 C C . SER A 1 99 ? -36.846 -7.420 5.708 1.00 47.56 99 SER A C 1
ATOM 813 O O . SER A 1 99 ? -36.479 -7.612 4.546 1.00 47.56 99 SER A O 1
ATOM 815 N N . GLY A 1 100 ? -35.972 -7.269 6.711 1.00 50.59 100 GLY A N 1
ATOM 816 C CA . GLY A 1 100 ? -34.515 -7.216 6.562 1.00 50.59 100 GLY A CA 1
ATOM 817 C C . GLY A 1 100 ? -33.757 -8.490 6.952 1.00 50.59 100 GLY A C 1
ATOM 818 O O . GLY A 1 100 ? -32.578 -8.391 7.296 1.00 50.59 100 GLY A O 1
ATOM 819 N N . ASP A 1 101 ? -34.396 -9.660 6.894 1.00 50.34 101 ASP A N 1
ATOM 820 C CA . ASP A 1 101 ? -33.886 -10.925 7.454 1.00 50.34 101 ASP A CA 1
ATOM 821 C C . ASP A 1 101 ? -32.673 -11.548 6.723 1.00 50.34 101 ASP A C 1
ATOM 823 O O . ASP A 1 101 ? -32.145 -12.559 7.171 1.00 50.34 101 ASP A O 1
ATOM 827 N N . GLU A 1 102 ? -32.161 -10.975 5.629 1.00 49.97 102 GLU A N 1
ATOM 828 C CA . GLU A 1 102 ? -31.169 -11.679 4.787 1.00 49.97 102 GLU A CA 1
ATOM 829 C C . GLU A 1 102 ? -29.687 -11.359 5.072 1.00 49.97 102 GLU A C 1
ATOM 831 O O . GLU A 1 102 ? -28.803 -12.043 4.558 1.00 49.97 102 GLU A O 1
ATOM 836 N N . TYR A 1 103 ? -29.364 -10.358 5.902 1.00 47.47 103 TYR A N 1
ATOM 837 C CA . TYR A 1 103 ? -27.956 -9.970 6.134 1.00 47.47 103 TYR A CA 1
ATOM 838 C C . TYR A 1 103 ? -27.305 -10.579 7.385 1.00 47.47 103 TYR A C 1
ATOM 840 O O . TYR A 1 103 ? -26.077 -10.577 7.489 1.00 47.47 103 TYR A O 1
ATOM 848 N N . PHE A 1 104 ? -28.088 -11.115 8.325 1.00 45.41 104 PHE A N 1
ATOM 849 C CA . PHE A 1 104 ? -27.543 -11.702 9.555 1.00 45.41 104 PHE A CA 1
ATOM 850 C C . PHE A 1 104 ? -26.931 -13.094 9.346 1.00 45.41 104 PHE A C 1
ATOM 852 O O . PHE A 1 104 ? -25.928 -13.411 9.989 1.00 45.41 104 PHE A O 1
ATOM 859 N N . ASP A 1 105 ? -27.443 -13.887 8.401 1.00 46.62 105 ASP A N 1
ATOM 860 C CA . ASP A 1 105 ? -26.920 -15.237 8.140 1.00 46.62 105 ASP A CA 1
ATOM 861 C C . ASP A 1 105 ? -25.507 -15.228 7.530 1.00 46.62 105 ASP A C 1
ATOM 863 O O . ASP A 1 105 ? -24.726 -16.149 7.768 1.00 46.62 105 ASP A O 1
ATOM 867 N N . MET A 1 106 ? -25.110 -14.162 6.824 1.00 44.44 106 MET A N 1
ATOM 868 C CA . MET A 1 106 ? -23.754 -14.052 6.261 1.00 44.44 106 MET A CA 1
ATOM 869 C C . MET A 1 106 ? -22.676 -13.725 7.303 1.00 44.44 106 MET A C 1
ATOM 871 O O . MET A 1 106 ? -21.522 -14.099 7.109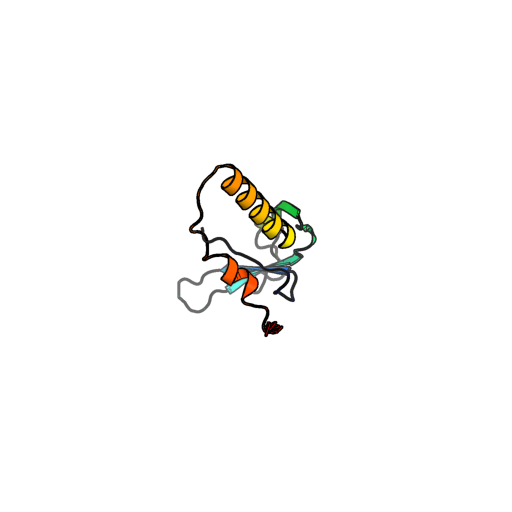 1.00 44.44 106 MET A O 1
ATOM 875 N N . LEU A 1 107 ? -23.026 -13.044 8.401 1.00 46.00 107 LEU A N 1
ATOM 876 C CA . LEU A 1 107 ? -22.063 -12.665 9.447 1.00 46.00 107 LEU A CA 1
ATOM 877 C C . LEU A 1 107 ? -21.940 -13.714 10.562 1.00 46.00 107 LEU A C 1
ATOM 879 O O . LEU A 1 107 ? -20.946 -13.717 11.282 1.00 46.00 107 LEU A O 1
ATOM 883 N N . ILE A 1 108 ? -22.928 -14.603 10.704 1.00 45.06 108 ILE A N 1
ATOM 884 C CA . ILE A 1 108 ? -22.950 -15.657 11.734 1.00 45.06 108 ILE A CA 1
ATOM 885 C C . ILE A 1 108 ? -22.609 -17.043 11.137 1.00 45.06 108 ILE A C 1
ATOM 887 O O . ILE A 1 108 ? -22.222 -17.955 11.864 1.00 45.06 108 ILE A O 1
ATOM 891 N N . GLY A 1 109 ? -22.669 -17.210 9.811 1.00 36.03 109 GLY A N 1
ATOM 892 C CA . GLY A 1 109 ? -22.538 -18.508 9.134 1.00 36.03 109 GLY A CA 1
ATOM 893 C C . GLY A 1 109 ? -21.154 -19.177 9.112 1.00 36.03 109 GLY A C 1
ATOM 894 O O . GLY A 1 109 ? -21.064 -20.303 8.629 1.00 36.03 109 GLY A O 1
ATOM 895 N N . ASN A 1 110 ? -20.092 -18.549 9.631 1.00 43.84 110 ASN A N 1
ATOM 896 C CA . ASN A 1 110 ? -18.738 -19.128 9.614 1.00 43.84 110 ASN A CA 1
ATOM 897 C C . ASN A 1 110 ? -18.262 -19.713 10.953 1.00 43.84 110 ASN A C 1
ATOM 899 O O . ASN A 1 110 ? -17.115 -20.146 11.035 1.00 43.84 110 ASN A O 1
ATOM 903 N N . ASP A 1 111 ? -19.122 -19.793 11.974 1.00 41.84 111 ASP A N 1
ATOM 904 C CA . ASP A 1 111 ? -18.798 -20.499 13.218 1.00 41.84 111 ASP A CA 1
ATOM 905 C C . ASP A 1 111 ? -19.510 -21.858 13.249 1.00 41.84 111 ASP A C 1
ATOM 907 O O . ASP A 1 111 ? -20.598 -22.056 13.798 1.00 41.84 111 ASP A O 1
ATOM 911 N N . SER A 1 112 ? -18.896 -22.828 12.575 1.00 40.97 112 SER A N 1
ATOM 912 C CA . SER A 1 112 ? -19.269 -24.230 12.692 1.00 40.97 112 SER A CA 1
ATOM 913 C C . SER A 1 112 ? -19.043 -24.716 14.127 1.00 40.97 112 SER A C 1
ATOM 915 O O . SER A 1 112 ? -17.958 -25.174 14.476 1.00 40.97 112 SER A O 1
ATOM 917 N N . GLY A 1 113 ? -20.121 -24.702 14.913 1.00 44.06 113 GLY A N 1
ATOM 918 C CA . GLY A 1 113 ? -20.413 -25.747 15.888 1.00 44.06 113 GLY A CA 1
ATOM 919 C C . GLY A 1 113 ? -20.409 -25.339 17.355 1.00 44.06 113 GLY A C 1
ATOM 920 O O . GLY A 1 113 ? -19.447 -25.624 18.051 1.00 44.06 113 GLY A O 1
ATOM 921 N N . ILE A 1 114 ? -21.558 -24.882 17.867 1.00 36.12 114 ILE A N 1
ATOM 922 C CA . ILE A 1 114 ? -22.044 -25.273 19.203 1.00 36.12 114 ILE A CA 1
ATOM 923 C C . ILE A 1 114 ? -23.558 -25.504 19.107 1.00 36.12 114 ILE A C 1
ATOM 925 O O . ILE A 1 114 ? -24.331 -24.617 18.751 1.00 36.12 114 ILE A O 1
ATOM 929 N N . GLY A 1 115 ? -23.967 -26.747 19.367 1.00 32.66 115 GLY A N 1
ATOM 930 C CA . GLY A 1 115 ? -25.329 -27.234 19.194 1.00 32.66 115 GLY A CA 1
ATOM 931 C C . GLY A 1 115 ? -26.351 -26.557 20.106 1.00 32.66 115 GLY A C 1
ATOM 932 O O . GLY A 1 115 ? -26.129 -26.360 21.301 1.00 32.66 115 GLY A O 1
ATOM 933 N N . ARG A 1 116 ? -27.523 -26.270 19.533 1.00 34.06 116 ARG A N 1
ATOM 934 C CA . ARG A 1 116 ? -28.749 -25.995 20.283 1.00 34.06 116 ARG A CA 1
ATOM 935 C C . ARG A 1 116 ? -29.170 -27.281 21.000 1.00 34.06 116 ARG A C 1
ATOM 937 O O . ARG A 1 116 ? -29.747 -28.170 20.384 1.00 34.06 116 ARG A O 1
ATOM 944 N N . ASN A 1 117 ? -28.898 -27.379 22.299 1.00 33.03 117 ASN A N 1
ATOM 945 C CA . ASN A 1 117 ? -29.636 -28.301 23.157 1.00 33.03 117 ASN A CA 1
ATOM 946 C C . ASN A 1 117 ? -31.007 -27.680 23.436 1.00 33.03 117 ASN A C 1
ATOM 948 O O . ASN A 1 117 ? -31.151 -26.811 24.294 1.00 33.03 117 ASN A O 1
ATOM 952 N N . GLU A 1 118 ? -32.012 -28.126 22.690 1.00 35.94 118 GLU A N 1
ATOM 953 C CA . GLU A 1 118 ? -33.414 -27.927 23.040 1.00 35.94 118 GLU A CA 1
ATOM 954 C C . 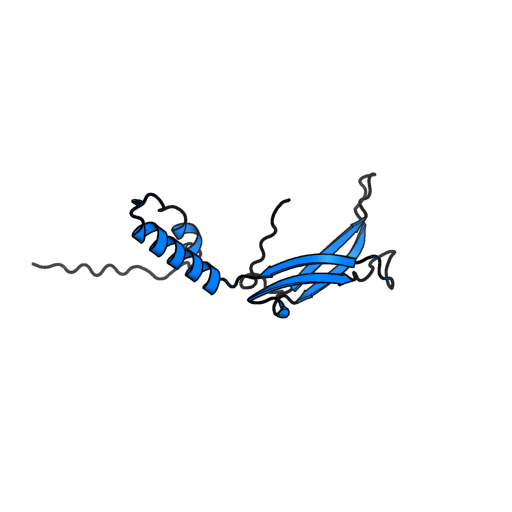GLU A 1 118 ? -33.708 -28.681 24.347 1.00 35.94 118 GLU A C 1
ATOM 956 O O . GLU A 1 118 ? -33.888 -29.900 24.360 1.00 35.94 118 GLU A O 1
ATOM 961 N N . GLN A 1 119 ? -33.771 -27.969 25.474 1.00 34.19 119 GLN A N 1
ATOM 962 C CA . GLN A 1 119 ? -34.454 -28.485 26.658 1.00 34.19 119 GLN A CA 1
ATOM 963 C C . GLN A 1 119 ? -35.962 -28.468 26.389 1.00 34.19 119 GLN A C 1
ATOM 965 O O . GLN A 1 119 ? -36.632 -27.450 26.560 1.00 34.19 119 GLN A O 1
ATOM 970 N N . LYS A 1 120 ? -36.511 -29.615 25.977 1.00 36.69 120 LYS A N 1
ATOM 971 C CA . LYS A 1 120 ? -37.953 -29.869 26.061 1.00 36.69 120 LYS A CA 1
ATOM 972 C C . LYS A 1 120 ? -38.335 -30.061 27.527 1.00 36.69 120 LYS A C 1
ATOM 974 O O . LYS A 1 120 ? -38.127 -31.127 28.102 1.00 36.69 120 LYS A O 1
ATOM 979 N N . VAL A 1 121 ? -38.905 -29.016 28.119 1.00 37.50 121 VAL A N 1
ATOM 980 C CA . VAL A 1 121 ? -39.711 -29.116 29.338 1.00 37.50 121 VAL A CA 1
ATOM 981 C C . VAL A 1 121 ? -41.027 -29.788 28.945 1.00 37.50 121 VAL A C 1
ATOM 983 O O . VAL A 1 121 ? -41.887 -29.159 28.334 1.00 37.50 121 VAL A O 1
ATOM 986 N N . ASN A 1 122 ? -41.172 -31.075 29.256 1.00 37.72 122 ASN A N 1
ATOM 987 C CA . ASN A 1 122 ? -42.465 -31.749 29.193 1.00 37.72 122 ASN A CA 1
ATOM 988 C C . ASN A 1 122 ? -43.137 -31.631 30.564 1.00 37.72 122 ASN A C 1
ATOM 990 O O . ASN A 1 122 ? -42.714 -32.277 31.520 1.00 37.72 122 ASN A O 1
ATOM 994 N N . ASN A 1 123 ? -44.186 -30.813 30.633 1.00 38.62 123 ASN A N 1
ATOM 995 C CA . ASN A 1 123 ? -45.192 -30.891 31.685 1.00 38.62 123 ASN A CA 1
ATOM 996 C C . ASN A 1 123 ? -46.207 -31.976 31.306 1.00 38.62 123 ASN A C 1
ATOM 998 O O . ASN A 1 123 ? -46.862 -31.850 30.269 1.00 38.62 123 ASN A O 1
ATOM 1002 N N . ASN A 1 124 ? -46.319 -33.011 32.138 1.00 40.69 124 ASN A N 1
ATOM 1003 C CA . ASN A 1 124 ? -47.576 -33.669 32.514 1.00 40.69 124 ASN A CA 1
ATOM 1004 C C . ASN A 1 124 ? -47.333 -34.644 33.665 1.00 40.69 124 ASN A C 1
ATOM 1006 O O . ASN A 1 124 ? -46.473 -35.536 33.499 1.00 40.69 124 ASN A O 1
#

Sequence (124 aa):
MKDFQFDPNQTYDRELKIQVFNRDPQGRQDKLIGEQALPIRPYENNQQNVEVPLEGKGIKSGTQPGVVELNIDYIPEELQKQNYIDKQKKMNKLGYDDSGDEYFDMLIGNDSGIGRNEQKVNNN

Radius of gyration: 23.3 Å; chains: 1; bounding box: 66×43×60 Å

pLDDT: mean 72.58, std 20.34, range [32.66, 97.62]

Foldseek 3Di:
DDDDDDDCVPDPQQWDKDWDWQDDPVPPDTHTFWIDIGRNVVCAPHWDWDWAFTQTDDVNHPHGPGIDIDTDDHDDPVNVVVVVVVVVVVVVVVPDDDPDPPPPCVVPVPDPDDDPPPPPPDDD

Secondary structure (DSSP, 8-state):
-PPP---TTT-SS-EEEEEEEE--TTSS--EEEEEEEEESGGGTT-EEEEEEEPEE-GGGTTS---EEEEEEE---HHHHHHHHHHHHHHHHTTT-----TTSHHHHHTT--------------